Protein AF-A0A6P0IY67-F1 (afdb_monomer)

Radius of gyration: 16.71 Å; Cα contacts (8 Å, |Δi|>4): 31; chains: 1; bounding box: 34×24×44 Å

Secondary structure (DSSP, 8-state):
------HHHHHHHTTSPP-HHHHHHT-THHHHHHTT--------SS------SHHHHHHHHHHH--

Foldseek 3Di:
DDDDDDPVVVVVLVPQDDDPVCVVVVPSVVSCVVVPHDDDDDDDPDDDQDPPDPVSVVVVVVVVVD

Sequence (66 aa):
GRYAFEGDFLRKYAQLSPTLLEECEGLEQLRVLEHGFAIRVCITEKAVLEINTPEDLVQAQALIYH

Solvent-accessible surface area (backbone atoms only — not comparable to full-atom values): 4522 Å² total; per-residue (Å²): 138,92,84,87,72,57,74,70,55,50,60,53,55,76,68,56,71,87,38,71,66,17,69,74,71,71,37,74,70,44,34,47,47,76,74,72,47,87,82,90,85,81,92,71,96,69,85,76,92,70,73,86,48,76,67,38,47,57,57,54,51,60,69,71,81,107

Structure (mmCIF, N/CA/C/O backbone):
data_AF-A0A6P0IY67-F1
#
_entry.id   AF-A0A6P0IY67-F1
#
loop_
_atom_site.group_PDB
_atom_site.id
_atom_site.type_symbol
_atom_site.label_atom_id
_atom_site.label_alt_id
_atom_site.label_comp_id
_atom_site.label_asym_id
_atom_site.label_entity_id
_atom_site.label_seq_id
_atom_site.pdbx_PDB_ins_code
_atom_site.Cartn_x
_atom_site.Cartn_y
_atom_site.Cartn_z
_atom_site.occupancy
_atom_site.B_iso_or_equiv
_atom_site.auth_seq_id
_atom_site.auth_comp_id
_atom_site.auth_asym_id
_atom_site.auth_atom_id
_atom_site.pdbx_PDB_model_num
ATOM 1 N N . GLY A 1 1 ? 1.658 1.034 -7.587 1.00 78.38 1 GLY A N 1
ATOM 2 C CA . GLY A 1 1 ? 0.924 0.084 -6.711 1.00 78.38 1 GLY A CA 1
ATOM 3 C C . GLY A 1 1 ? -0.490 -0.137 -7.220 1.00 78.38 1 GLY A C 1
ATOM 4 O O . GLY A 1 1 ? -1.211 0.834 -7.401 1.00 78.38 1 GLY A O 1
ATOM 5 N N . ARG A 1 2 ? -0.877 -1.381 -7.530 1.00 86.25 2 ARG A N 1
ATOM 6 C CA . ARG A 1 2 ? -2.203 -1.698 -8.091 1.00 86.25 2 ARG A CA 1
ATOM 7 C C . ARG A 1 2 ? -3.207 -2.012 -6.991 1.00 86.25 2 ARG A C 1
ATOM 9 O O . ARG A 1 2 ? -2.918 -2.830 -6.125 1.00 86.25 2 ARG A O 1
ATOM 16 N N . TYR A 1 3 ? -4.396 -1.430 -7.101 1.00 92.75 3 TYR A N 1
ATOM 17 C CA . TYR A 1 3 ? -5.487 -1.630 -6.158 1.00 92.75 3 TYR A CA 1
ATOM 18 C C . TYR A 1 3 ? -6.804 -1.852 -6.894 1.00 92.75 3 TYR A C 1
ATOM 20 O O . TYR A 1 3 ? -7.011 -1.343 -7.996 1.00 92.75 3 TYR A O 1
ATOM 28 N N . ALA A 1 4 ? -7.693 -2.606 -6.261 1.00 94.69 4 ALA A N 1
ATOM 29 C CA . ALA A 1 4 ? -9.072 -2.767 -6.679 1.00 94.69 4 ALA A CA 1
ATOM 30 C C . ALA A 1 4 ? -9.963 -2.506 -5.466 1.00 94.69 4 ALA A C 1
ATOM 32 O O . ALA A 1 4 ? -9.688 -3.004 -4.375 1.00 94.69 4 ALA A O 1
ATOM 33 N N . PHE A 1 5 ? -11.020 -1.727 -5.670 1.00 95.94 5 PHE A N 1
ATOM 34 C CA . PHE A 1 5 ? -11.957 -1.346 -4.624 1.00 95.94 5 PHE A CA 1
ATOM 35 C C . PHE A 1 5 ? -13.380 -1.601 -5.097 1.00 95.94 5 PHE A C 1
ATOM 37 O O . PHE A 1 5 ? -13.710 -1.376 -6.262 1.00 95.94 5 PHE A O 1
ATOM 44 N N . GLU A 1 6 ? -14.239 -2.012 -4.173 1.00 96.38 6 GLU A N 1
ATOM 45 C CA . GLU A 1 6 ? -15.677 -1.915 -4.389 1.00 96.38 6 GLU A CA 1
ATOM 46 C C . GLU A 1 6 ? -16.086 -0.438 -4.441 1.00 96.38 6 GLU A C 1
ATOM 48 O O . GLU A 1 6 ? -15.553 0.393 -3.701 1.00 96.38 6 GLU A O 1
ATOM 53 N N . GLY A 1 7 ? -17.041 -0.090 -5.306 1.00 97.62 7 GLY A N 1
ATOM 54 C CA . GLY A 1 7 ? -17.420 1.310 -5.522 1.00 97.62 7 GLY A CA 1
ATOM 55 C C . GLY A 1 7 ? -17.955 2.003 -4.263 1.00 97.62 7 GLY A C 1
ATOM 56 O O . GLY A 1 7 ? -17.632 3.165 -4.017 1.00 97.62 7 GLY A O 1
ATOM 57 N N . ASP A 1 8 ? -18.739 1.293 -3.447 1.00 97.81 8 ASP A N 1
ATOM 58 C CA . ASP A 1 8 ? -19.230 1.807 -2.162 1.00 97.81 8 ASP A CA 1
ATOM 59 C C . ASP A 1 8 ? -18.098 1.992 -1.153 1.00 97.81 8 ASP A C 1
ATOM 61 O O . ASP A 1 8 ? -18.029 3.015 -0.468 1.00 97.81 8 ASP A O 1
ATOM 65 N N . PHE A 1 9 ? -17.171 1.033 -1.104 1.00 97.62 9 PHE A N 1
ATOM 66 C CA . PHE A 1 9 ? -16.010 1.126 -0.233 1.00 97.62 9 PHE A CA 1
ATOM 67 C C . PHE A 1 9 ? -15.116 2.307 -0.612 1.00 97.62 9 PHE A C 1
ATOM 69 O O . PHE A 1 9 ? -14.703 3.044 0.275 1.00 97.62 9 PHE A O 1
ATOM 76 N N . LEU A 1 10 ? -14.867 2.547 -1.903 1.00 97.50 10 LEU A N 1
ATOM 77 C CA . LEU A 1 10 ? -14.040 3.670 -2.351 1.00 97.50 10 LEU A CA 1
ATOM 78 C C . LEU A 1 10 ? -14.615 5.023 -1.897 1.00 97.50 10 LEU A C 1
ATOM 80 O O . LEU A 1 10 ? -13.874 5.886 -1.432 1.00 97.50 10 LEU A O 1
ATOM 84 N N . ARG A 1 11 ? -15.944 5.193 -1.965 1.00 97.81 11 ARG A N 1
ATOM 85 C CA . ARG A 1 11 ? -16.621 6.397 -1.450 1.00 97.81 11 ARG A CA 1
ATOM 86 C C . ARG A 1 11 ? -16.453 6.553 0.058 1.00 97.81 11 ARG A C 1
ATOM 88 O O . ARG A 1 11 ? -16.203 7.659 0.524 1.00 97.81 11 ARG A O 1
ATOM 95 N N . LYS A 1 12 ? -16.580 5.457 0.812 1.00 97.75 12 LYS A N 1
ATOM 96 C CA . LYS A 1 12 ? -16.361 5.452 2.263 1.00 97.75 12 LYS A CA 1
ATOM 97 C C . LYS A 1 12 ? -14.906 5.766 2.610 1.00 97.75 12 LYS A C 1
ATOM 99 O O . LYS A 1 12 ? -14.660 6.584 3.486 1.00 97.75 12 LYS A O 1
ATOM 104 N N . TY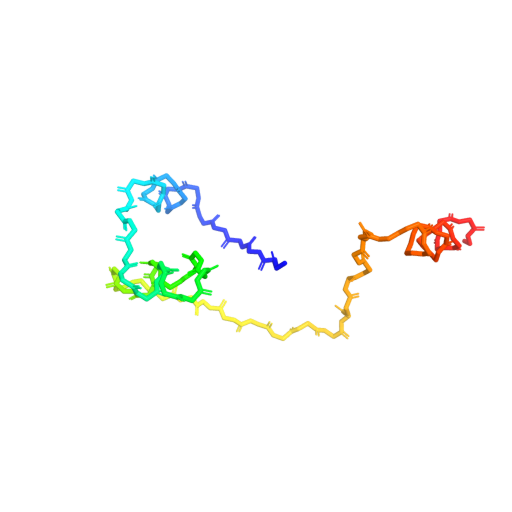R A 1 13 ? -13.960 5.145 1.912 1.00 97.50 13 TYR A N 1
ATOM 105 C CA . TYR A 1 13 ? -12.527 5.331 2.111 1.00 97.50 13 TYR A CA 1
ATOM 106 C C . TYR A 1 13 ? -12.119 6.798 1.944 1.00 97.50 13 TYR A C 1
ATOM 108 O O . TYR A 1 13 ? -11.439 7.340 2.811 1.00 97.50 13 TYR A O 1
ATOM 116 N N . ALA A 1 14 ? -12.630 7.469 0.908 1.00 96.19 14 ALA A N 1
ATOM 117 C CA . ALA A 1 14 ? -12.379 8.890 0.665 1.00 96.19 14 ALA A CA 1
ATOM 118 C C . ALA A 1 14 ? -12.856 9.821 1.801 1.00 96.19 14 ALA A C 1
ATOM 120 O O . ALA A 1 14 ? -12.413 10.964 1.879 1.00 96.19 14 ALA A O 1
ATOM 121 N N . GLN A 1 15 ? -13.758 9.353 2.670 1.00 97.94 15 GLN A N 1
ATOM 122 C CA . GLN A 1 15 ? -14.273 10.105 3.819 1.00 97.94 15 GLN A CA 1
ATOM 123 C C . GLN A 1 15 ? -13.544 9.781 5.130 1.00 97.94 15 GLN A C 1
ATOM 125 O O . GLN A 1 15 ? -13.785 10.452 6.132 1.00 97.94 15 GLN A O 1
ATOM 130 N N . LEU A 1 16 ? -12.683 8.758 5.155 1.00 98.00 16 LEU A N 1
ATOM 131 C CA . LEU A 1 16 ? -11.908 8.422 6.346 1.00 98.00 16 LEU A CA 1
ATOM 132 C C . LEU A 1 16 ? -10.840 9.489 6.584 1.00 98.00 16 LEU A C 1
ATOM 134 O O . LEU A 1 16 ? -10.130 9.888 5.655 1.00 98.00 16 LEU A O 1
ATOM 138 N N . SER A 1 17 ? -10.708 9.916 7.837 1.00 98.00 17 SER A N 1
ATOM 139 C CA . SER A 1 17 ? -9.635 10.814 8.254 1.00 98.00 17 SER A CA 1
ATOM 140 C C . SER A 1 17 ? -8.273 10.129 8.100 1.00 98.00 17 SER A C 1
ATOM 142 O O . SER A 1 17 ? -8.195 8.915 8.286 1.00 98.00 17 SER A O 1
ATOM 144 N N . PRO A 1 18 ? -7.202 10.871 7.778 1.00 97.50 18 PRO A N 1
ATOM 145 C CA . PRO A 1 18 ? -5.851 10.336 7.852 1.00 97.50 18 PRO A CA 1
ATOM 146 C C . PRO A 1 18 ? -5.525 9.820 9.254 1.00 97.50 18 PRO A C 1
ATOM 148 O O . PRO A 1 18 ? -6.084 10.29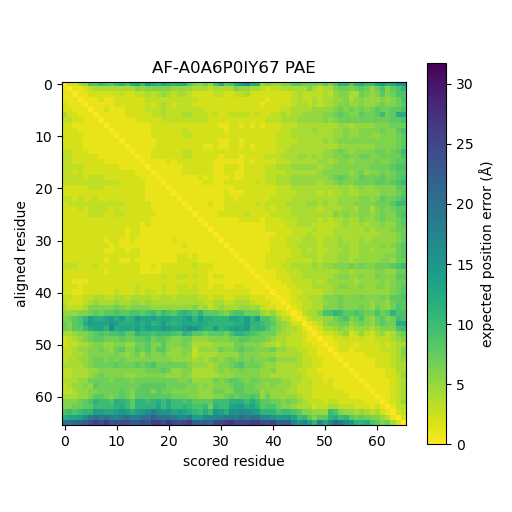4 10.248 1.00 97.50 18 PRO A O 1
ATOM 151 N N . THR A 1 19 ? -4.633 8.840 9.329 1.00 97.88 19 THR A N 1
ATOM 152 C CA . THR A 1 19 ? -4.171 8.252 10.591 1.00 97.88 19 THR A CA 1
ATOM 153 C C . THR A 1 19 ? -2.692 8.531 10.829 1.00 97.88 19 THR A C 1
ATOM 155 O O . THR A 1 19 ? -1.952 8.877 9.911 1.00 97.88 19 THR A O 1
ATOM 158 N N . LEU A 1 20 ? -2.241 8.363 12.076 1.00 97.75 20 LEU A N 1
ATOM 159 C CA . LEU A 1 20 ? -0.855 8.656 12.441 1.00 97.75 20 LEU A CA 1
ATOM 160 C C . LEU A 1 20 ? 0.149 7.803 11.654 1.00 97.75 20 LEU A C 1
ATOM 162 O O . LEU A 1 20 ? 1.166 8.339 11.228 1.00 97.75 20 LEU A O 1
ATOM 166 N N . LEU A 1 21 ? -0.111 6.507 11.423 1.00 98.00 21 LEU A N 1
ATOM 167 C CA . LEU A 1 21 ? 0.847 5.685 10.672 1.00 98.00 21 LEU A CA 1
ATOM 168 C C . LEU A 1 21 ? 0.870 6.047 9.189 1.00 98.00 21 LEU A C 1
ATOM 170 O O . LEU A 1 21 ? 1.940 6.032 8.587 1.00 9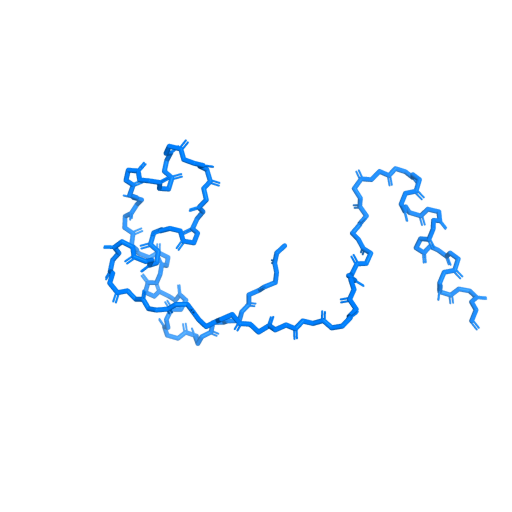8.00 21 LEU A O 1
ATOM 174 N N . GLU A 1 22 ? -0.274 6.408 8.605 1.00 98.06 22 GLU A N 1
ATOM 175 C CA . GLU A 1 22 ? -0.308 6.942 7.243 1.00 98.06 22 GLU A CA 1
ATOM 176 C C . GLU A 1 22 ? 0.581 8.183 7.115 1.00 98.06 22 GLU A C 1
ATOM 178 O O . GLU A 1 22 ? 1.387 8.252 6.190 1.00 98.06 22 GLU A O 1
ATOM 183 N N . GLU A 1 23 ? 0.460 9.141 8.037 1.00 97.88 23 GLU A N 1
ATOM 184 C CA . GLU A 1 23 ? 1.249 10.376 8.008 1.00 97.88 23 GLU A CA 1
ATOM 185 C C . GLU A 1 23 ? 2.740 10.116 8.254 1.00 97.88 23 GLU A C 1
ATOM 187 O O . GLU A 1 23 ? 3.588 10.708 7.586 1.00 97.88 23 GLU A O 1
ATOM 192 N N . CYS A 1 24 ? 3.073 9.219 9.187 1.00 98.19 24 CYS A N 1
ATOM 193 C CA . CYS A 1 24 ? 4.459 8.883 9.507 1.00 98.19 24 CYS A CA 1
ATOM 194 C C . CYS A 1 24 ? 5.179 8.143 8.368 1.00 98.19 24 CYS A C 1
ATOM 196 O O . CYS A 1 24 ? 6.357 8.405 8.135 1.00 98.19 24 CYS A O 1
ATOM 198 N N . GLU A 1 25 ? 4.500 7.223 7.680 1.00 97.69 25 GLU A N 1
ATOM 199 C CA . GLU A 1 25 ? 5.096 6.365 6.640 1.00 97.69 25 GLU A CA 1
ATOM 200 C C . GLU A 1 25 ? 4.859 6.901 5.216 1.00 97.69 25 GLU A C 1
ATOM 202 O O . GLU A 1 25 ? 5.494 6.451 4.263 1.00 97.69 25 GLU A O 1
ATOM 207 N N . GLY A 1 26 ? 3.922 7.838 5.041 1.00 96.94 26 GLY A N 1
ATOM 208 C CA . GLY A 1 26 ? 3.473 8.303 3.726 1.00 96.94 26 GLY A CA 1
ATOM 209 C C . GLY A 1 26 ? 2.712 7.232 2.933 1.00 96.94 26 GLY A C 1
ATOM 210 O O . GLY A 1 26 ? 2.766 7.220 1.703 1.00 96.94 26 GLY A O 1
ATOM 211 N N . LEU A 1 27 ? 2.038 6.302 3.622 1.00 97.69 27 LEU A N 1
ATOM 212 C CA . LEU A 1 27 ? 1.382 5.132 3.025 1.00 97.69 27 LEU A CA 1
ATOM 213 C C . LEU A 1 27 ? -0.139 5.159 3.228 1.00 97.69 27 LEU A C 1
ATOM 215 O O . LEU A 1 27 ? -0.654 4.735 4.263 1.00 97.69 27 LEU A O 1
ATOM 219 N N . GLU A 1 28 ? -0.872 5.570 2.192 1.00 96.75 28 GLU A N 1
ATOM 220 C CA . GLU A 1 28 ? -2.338 5.724 2.208 1.00 96.75 28 GLU A CA 1
ATOM 221 C C . GLU A 1 28 ? -3.104 4.448 2.606 1.00 96.75 28 GLU A C 1
ATOM 223 O O . GLU A 1 28 ? -4.176 4.514 3.217 1.00 96.75 28 GLU A O 1
ATOM 228 N N . GLN A 1 29 ? -2.568 3.262 2.291 1.00 97.00 29 GLN A N 1
ATOM 229 C CA . GLN A 1 29 ? -3.208 1.990 2.630 1.00 97.00 29 GLN A CA 1
ATOM 230 C C . GLN A 1 29 ? -3.234 1.704 4.140 1.00 97.00 29 GLN A C 1
ATOM 232 O O . GLN A 1 29 ? -4.031 0.881 4.589 1.00 97.00 29 GLN A O 1
ATOM 237 N N . LEU A 1 30 ? -2.403 2.379 4.942 1.00 98.00 30 LEU A N 1
ATOM 238 C CA . LEU A 1 30 ? -2.425 2.230 6.400 1.00 98.00 30 LEU A CA 1
ATOM 239 C C . LEU A 1 30 ? -3.716 2.793 6.997 1.00 98.00 30 LEU A C 1
ATOM 241 O O . LEU A 1 30 ? -4.270 2.181 7.909 1.00 98.00 30 LEU A O 1
ATOM 245 N N . ARG A 1 31 ? -4.285 3.848 6.396 1.00 98.25 31 ARG A N 1
ATOM 246 C CA . ARG A 1 31 ? -5.595 4.394 6.783 1.00 98.25 31 ARG A CA 1
ATOM 247 C C . ARG A 1 31 ? -6.687 3.331 6.767 1.00 98.25 31 ARG A C 1
ATOM 249 O O . ARG A 1 31 ? -7.537 3.296 7.655 1.00 98.25 31 ARG A O 1
ATOM 256 N N . VAL A 1 32 ? -6.666 2.464 5.752 1.00 97.62 32 VAL A N 1
ATOM 257 C CA . VAL A 1 32 ? -7.623 1.362 5.592 1.00 97.62 32 VAL A CA 1
ATOM 258 C C . VAL A 1 32 ? -7.489 0.374 6.753 1.00 97.62 32 VAL A C 1
ATOM 260 O O . VAL A 1 32 ? -8.495 0.002 7.357 1.00 97.62 32 VAL A O 1
ATOM 263 N N . LEU A 1 33 ? -6.257 -0.007 7.096 1.00 97.81 33 LEU A N 1
ATOM 264 C CA . LEU A 1 33 ? -5.975 -0.961 8.170 1.00 97.81 33 LEU A CA 1
ATOM 265 C C . LEU A 1 33 ? -6.314 -0.389 9.555 1.00 97.81 33 LEU A C 1
ATOM 267 O O . LEU A 1 33 ? -6.960 -1.063 10.354 1.00 97.81 33 LEU A O 1
ATOM 271 N N . GLU A 1 34 ? -5.939 0.861 9.832 1.00 98.00 34 GLU A N 1
ATOM 272 C CA . GLU A 1 34 ? -6.161 1.501 11.136 1.00 98.00 34 GLU A CA 1
ATOM 273 C C . GLU A 1 34 ? -7.640 1.808 11.413 1.00 98.00 34 GLU A C 1
ATOM 275 O O . GLU A 1 34 ? -8.066 1.789 12.566 1.00 98.00 34 GLU A O 1
ATOM 280 N N . HIS A 1 35 ? -8.458 1.987 10.371 1.00 98.12 35 HIS A N 1
ATOM 281 C CA . HIS A 1 35 ? -9.919 2.064 10.504 1.00 98.12 35 HIS A CA 1
ATOM 282 C C . HIS A 1 35 ? -10.606 0.686 10.580 1.00 98.12 35 HIS A C 1
ATOM 284 O O . HIS A 1 35 ? -11.837 0.606 10.545 1.00 98.12 35 HIS A O 1
ATOM 290 N N . GLY A 1 36 ? -9.836 -0.400 10.699 1.00 97.56 36 GLY A N 1
ATOM 291 C CA . GLY A 1 36 ? -10.343 -1.751 10.942 1.00 97.56 36 GLY A CA 1
ATOM 292 C C . GLY A 1 36 ? -10.805 -2.505 9.694 1.00 97.56 36 GLY A C 1
ATOM 293 O O . GLY A 1 36 ? -11.504 -3.512 9.819 1.00 97.56 36 GLY A O 1
ATOM 294 N N . PHE A 1 37 ? -10.443 -2.049 8.493 1.00 97.81 37 PHE A N 1
ATOM 295 C CA . PHE 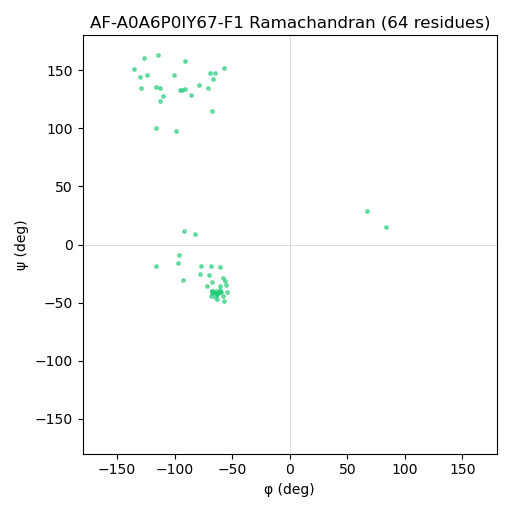A 1 37 ? -10.713 -2.782 7.256 1.00 97.81 37 PHE A CA 1
ATOM 296 C C . PHE A 1 37 ? -9.554 -3.716 6.902 1.00 97.81 37 PHE A C 1
ATOM 298 O O . PHE A 1 37 ? -8.413 -3.522 7.313 1.00 97.81 37 PHE A O 1
ATOM 305 N N . ALA A 1 38 ? -9.845 -4.737 6.098 1.00 97.19 38 ALA A N 1
ATOM 306 C CA . ALA A 1 38 ? -8.847 -5.685 5.624 1.00 97.19 38 ALA A CA 1
ATOM 307 C C . ALA A 1 38 ? -8.418 -5.367 4.188 1.00 97.19 38 ALA A C 1
ATOM 309 O O . ALA A 1 38 ? -9.236 -4.979 3.354 1.00 97.19 38 ALA A O 1
ATOM 310 N N . ILE A 1 39 ? -7.144 -5.612 3.884 1.00 97.31 39 ILE A N 1
ATOM 311 C CA . ILE A 1 39 ? -6.608 -5.566 2.523 1.00 97.31 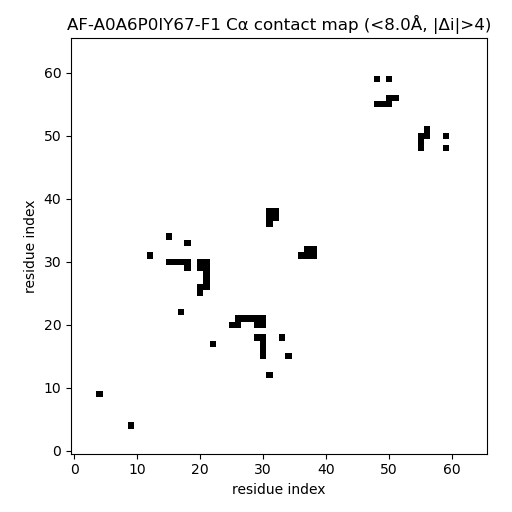39 ILE A CA 1
ATOM 312 C C . ILE A 1 39 ? -6.224 -6.983 2.123 1.00 97.31 39 ILE A C 1
ATOM 314 O O . ILE A 1 39 ? -5.413 -7.633 2.784 1.00 97.31 39 ILE A O 1
ATOM 318 N N . ARG A 1 40 ? -6.792 -7.467 1.018 1.00 97.06 40 ARG A N 1
ATOM 319 C CA . ARG A 1 40 ? -6.358 -8.724 0.411 1.00 97.06 40 ARG A CA 1
ATOM 320 C C . ARG A 1 40 ? -5.182 -8.458 -0.522 1.00 97.06 40 ARG A C 1
ATOM 322 O O . ARG A 1 40 ? -5.284 -7.622 -1.414 1.00 97.06 40 ARG A O 1
ATOM 329 N N . VAL A 1 41 ? -4.104 -9.217 -0.350 1.00 95.88 41 VAL A N 1
ATOM 330 C CA . VAL A 1 41 ? -2.912 -9.153 -1.204 1.00 95.88 41 VAL A CA 1
ATOM 331 C C . VAL A 1 41 ? -2.787 -10.454 -1.992 1.00 95.88 41 VAL A C 1
ATOM 333 O O . VAL A 1 41 ? -2.945 -11.540 -1.435 1.00 95.88 41 VAL A O 1
ATOM 336 N N . CYS A 1 42 ? -2.511 -10.340 -3.290 1.00 92.44 42 CYS A N 1
ATOM 337 C CA . CYS A 1 42 ? -2.316 -11.467 -4.199 1.00 92.44 42 CYS A CA 1
ATOM 338 C C . CYS A 1 42 ? -0.954 -11.350 -4.890 1.00 92.44 42 CYS A C 1
ATOM 340 O O . CYS A 1 42 ? -0.502 -10.246 -5.193 1.00 92.44 42 CYS A O 1
ATOM 342 N N . ILE A 1 43 ? -0.319 -12.490 -5.166 1.00 92.56 43 ILE A N 1
ATOM 343 C CA . ILE A 1 43 ? 0.954 -12.544 -5.893 1.00 92.56 43 ILE A CA 1
ATOM 344 C C . ILE A 1 43 ? 0.679 -12.383 -7.393 1.00 92.56 43 ILE A C 1
ATOM 346 O O . ILE A 1 43 ? -0.259 -12.976 -7.923 1.00 92.56 43 ILE A O 1
ATOM 350 N N . THR A 1 44 ? 1.507 -11.590 -8.074 1.00 88.56 44 THR A N 1
ATOM 351 C CA . THR A 1 44 ? 1.530 -11.473 -9.538 1.00 88.56 44 THR A CA 1
ATOM 352 C C . THR A 1 44 ? 2.869 -11.975 -10.059 1.00 88.56 44 THR A C 1
ATOM 354 O O . THR A 1 44 ? 3.913 -11.645 -9.502 1.00 88.56 44 THR A O 1
ATOM 357 N N . GLU A 1 45 ? 2.848 -12.768 -11.127 1.00 88.12 45 GLU A N 1
ATOM 358 C CA . GLU A 1 45 ? 4.067 -13.325 -11.732 1.00 88.12 45 GLU A CA 1
ATOM 359 C C . GLU A 1 45 ? 4.818 -12.304 -12.592 1.00 88.12 45 GLU A C 1
ATOM 361 O O . GLU A 1 45 ? 6.025 -12.418 -12.791 1.00 88.12 45 GLU A O 1
ATOM 366 N N . LYS A 1 46 ? 4.107 -11.300 -13.116 1.00 82.88 46 LYS A N 1
ATOM 367 C CA . LYS A 1 46 ? 4.683 -10.271 -13.983 1.00 82.88 46 LYS A CA 1
ATOM 368 C C . LYS A 1 46 ? 4.724 -8.928 -13.276 1.00 82.88 46 LYS A C 1
ATOM 370 O O . LYS A 1 46 ? 3.696 -8.433 -12.805 1.00 82.88 46 LYS A O 1
ATOM 375 N N . ALA A 1 47 ? 5.913 -8.335 -13.273 1.00 78.56 47 ALA A N 1
ATOM 376 C CA . ALA A 1 47 ? 6.091 -6.924 -12.990 1.00 78.56 47 ALA A CA 1
ATOM 377 C C . ALA A 1 47 ? 5.513 -6.090 -14.141 1.00 78.56 47 ALA A C 1
ATOM 379 O O . ALA A 1 47 ? 5.511 -6.502 -15.302 1.00 78.56 47 ALA A O 1
ATOM 380 N N . VAL A 1 48 ? 4.999 -4.918 -13.798 1.00 79.69 48 VAL A N 1
ATOM 381 C CA . VAL A 1 48 ? 4.533 -3.929 -14.768 1.00 79.69 48 VAL A CA 1
ATOM 382 C C . VAL A 1 48 ? 5.690 -2.985 -15.018 1.00 79.69 48 VAL A C 1
ATOM 384 O O . VAL A 1 48 ? 6.299 -2.527 -14.056 1.00 79.69 48 VAL A O 1
ATOM 387 N N . LEU A 1 49 ? 5.983 -2.695 -16.283 1.00 85.69 49 LEU A N 1
ATOM 388 C CA . LEU A 1 49 ? 6.899 -1.613 -16.606 1.00 85.69 49 LEU A CA 1
ATOM 389 C C . LEU A 1 49 ? 6.232 -0.289 -16.216 1.00 85.69 49 LEU A C 1
ATOM 391 O O . LEU A 1 49 ? 5.191 0.070 -16.768 1.00 85.69 49 LEU A O 1
ATOM 395 N N . GLU A 1 50 ? 6.807 0.403 -15.240 1.00 90.38 50 GLU A N 1
ATOM 396 C CA . GLU A 1 50 ? 6.417 1.761 -14.872 1.00 90.38 50 GLU A CA 1
ATOM 397 C C . GLU A 1 50 ? 7.341 2.740 -15.603 1.00 90.38 50 GLU A C 1
ATOM 399 O O . GLU A 1 50 ? 8.551 2.536 -15.636 1.00 90.38 50 GLU A O 1
ATOM 404 N N . ILE A 1 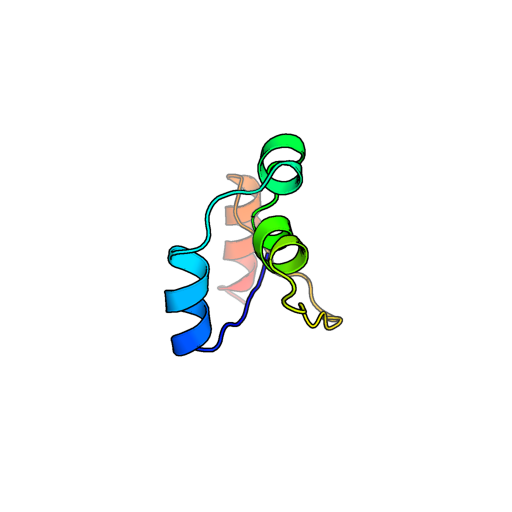51 ? 6.773 3.776 -16.222 1.00 93.12 51 ILE A N 1
ATOM 405 C CA . ILE A 1 51 ? 7.539 4.781 -16.967 1.00 93.12 51 ILE A CA 1
ATOM 406 C C . ILE A 1 51 ? 7.728 5.996 -16.068 1.00 93.12 51 ILE A C 1
ATOM 408 O O . ILE A 1 51 ? 6.829 6.829 -15.964 1.00 93.12 51 ILE A O 1
ATOM 412 N N . ASN A 1 52 ? 8.884 6.086 -15.415 1.00 94.44 52 ASN A N 1
ATOM 413 C CA . ASN A 1 52 ? 9.211 7.173 -14.490 1.00 94.44 52 ASN A CA 1
ATOM 414 C C . ASN A 1 52 ? 10.398 8.018 -14.980 1.00 94.44 52 ASN A C 1
ATOM 416 O O . ASN A 1 52 ? 10.578 9.153 -14.540 1.00 94.44 52 ASN A O 1
ATOM 420 N N . THR A 1 53 ? 11.190 7.482 -15.908 1.00 95.38 53 THR A N 1
ATOM 421 C CA . THR A 1 53 ? 12.372 8.110 -16.504 1.00 95.38 53 THR A CA 1
ATOM 422 C C . THR A 1 53 ? 12.297 8.106 -18.038 1.00 95.38 53 THR A C 1
ATOM 424 O O . THR A 1 53 ? 11.543 7.321 -18.626 1.00 95.38 53 THR A O 1
ATOM 427 N N . PRO A 1 54 ? 13.070 8.968 -18.726 1.00 95.31 54 PRO A N 1
ATOM 428 C CA . PRO A 1 54 ? 13.204 8.908 -20.182 1.00 95.31 54 PRO A CA 1
ATOM 429 C C . PRO A 1 54 ? 13.661 7.533 -20.693 1.00 95.31 54 PRO A C 1
ATOM 431 O O . PRO A 1 54 ? 13.223 7.091 -21.753 1.00 95.31 54 PRO A O 1
ATOM 434 N N . GLU A 1 55 ? 14.508 6.836 -19.940 1.00 94.44 55 GLU A N 1
ATOM 435 C CA . GLU A 1 55 ? 15.010 5.506 -20.277 1.00 94.44 55 GLU A CA 1
ATOM 436 C C . GLU A 1 55 ? 13.897 4.448 -20.234 1.00 94.44 55 GLU A C 1
ATOM 438 O O . GLU A 1 55 ? 13.812 3.612 -21.139 1.00 94.44 55 GLU A O 1
ATOM 443 N N . ASP A 1 56 ? 12.995 4.525 -19.248 1.00 93.81 56 ASP A N 1
ATOM 444 C CA .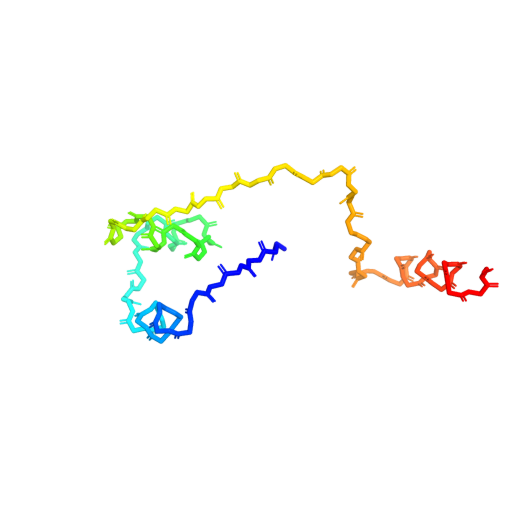 ASP A 1 56 ? 11.834 3.629 -19.157 1.00 93.81 56 ASP A CA 1
ATOM 445 C C . ASP A 1 56 ? 10.922 3.768 -20.384 1.00 93.81 56 ASP A C 1
ATOM 447 O O . ASP A 1 56 ? 10.365 2.782 -20.869 1.00 93.81 56 ASP A O 1
ATOM 451 N N . LEU A 1 57 ? 10.791 4.986 -20.928 1.00 93.50 57 LEU A N 1
ATOM 452 C CA . LEU A 1 57 ? 9.995 5.237 -22.130 1.00 93.50 57 LEU A CA 1
ATOM 453 C C . LEU A 1 57 ? 10.587 4.528 -23.353 1.00 93.50 57 LEU A C 1
ATOM 455 O O . LEU A 1 57 ? 9.841 3.938 -24.134 1.00 93.50 57 LEU A O 1
ATOM 459 N N . VAL A 1 58 ? 11.913 4.549 -23.511 1.00 93.12 58 VAL A N 1
ATOM 460 C CA . VAL A 1 58 ? 12.596 3.847 -24.611 1.00 93.12 58 VAL A CA 1
ATOM 461 C C . VAL A 1 58 ? 12.377 2.337 -24.497 1.00 93.12 58 VAL A C 1
ATOM 463 O O . VAL A 1 58 ? 12.057 1.682 -25.491 1.00 93.12 58 VAL A O 1
ATOM 466 N N . GLN A 1 59 ? 12.478 1.781 -23.285 1.00 90.12 59 GLN A N 1
ATOM 467 C CA . GLN A 1 59 ? 12.189 0.363 -23.045 1.00 90.12 59 GLN A CA 1
ATOM 468 C C . GLN A 1 59 ? 10.722 0.018 -23.333 1.00 90.12 59 GLN A C 1
ATOM 470 O O . GLN A 1 59 ? 10.442 -0.998 -23.969 1.00 90.12 59 GLN A O 1
ATOM 475 N N . ALA A 1 60 ? 9.784 0.875 -22.922 1.00 91.44 60 ALA A N 1
ATOM 476 C CA . ALA A 1 60 ? 8.358 0.681 -23.169 1.00 91.44 60 ALA A CA 1
ATOM 477 C C . ALA A 1 60 ? 8.017 0.714 -24.663 1.00 91.44 60 ALA A C 1
ATOM 479 O O . ALA A 1 60 ? 7.222 -0.097 -25.134 1.00 91.44 60 ALA A O 1
ATOM 480 N N . GLN A 1 61 ? 8.636 1.621 -25.422 1.00 91.81 61 GLN A N 1
ATOM 481 C CA . GLN A 1 61 ? 8.445 1.724 -26.868 1.00 91.81 61 GLN A CA 1
ATOM 482 C C . GLN A 1 61 ? 8.876 0.446 -27.589 1.00 91.81 61 GLN A C 1
ATOM 484 O O . GLN A 1 61 ? 8.154 -0.019 -28.470 1.00 91.81 61 GLN A O 1
ATOM 489 N N . ALA A 1 62 ? 9.990 -0.170 -27.184 1.00 89.12 62 ALA A N 1
ATOM 490 C CA . ALA A 1 62 ? 10.441 -1.432 -27.768 1.00 89.12 62 ALA A CA 1
ATOM 491 C C . ALA A 1 62 ? 9.395 -2.559 -27.637 1.00 89.12 62 ALA A C 1
ATOM 493 O O . ALA A 1 62 ? 9.320 -3.416 -28.508 1.00 89.12 62 ALA A O 1
ATOM 494 N N . LEU A 1 63 ? 8.546 -2.536 -26.602 1.00 86.44 63 LEU A N 1
ATOM 495 C CA . LEU A 1 63 ? 7.491 -3.535 -26.391 1.00 86.44 63 LEU A CA 1
ATOM 496 C C . LEU A 1 63 ? 6.260 -3.354 -27.300 1.00 86.44 63 LEU A C 1
ATOM 498 O O . LEU A 1 63 ? 5.475 -4.288 -27.418 1.00 86.44 63 LEU A O 1
ATOM 502 N N . ILE A 1 64 ? 6.058 -2.171 -27.897 1.00 83.12 64 ILE A N 1
ATOM 503 C CA . ILE A 1 64 ? 4.886 -1.851 -28.741 1.00 83.12 64 ILE A CA 1
ATOM 504 C C . ILE A 1 64 ? 5.160 -2.129 -30.226 1.00 83.12 64 ILE A C 1
ATOM 506 O O . ILE A 1 64 ? 4.238 -2.438 -30.975 1.00 83.12 64 ILE A O 1
ATOM 510 N N . TYR A 1 65 ? 6.415 -1.994 -30.662 1.00 72.62 65 TYR A N 1
ATOM 511 C CA . TYR A 1 65 ? 6.818 -2.174 -32.065 1.00 72.62 65 TYR A CA 1
ATOM 512 C C . TYR A 1 65 ? 7.271 -3.608 -32.406 1.00 72.62 65 TYR A C 1
ATOM 514 O O . TYR A 1 65 ? 7.814 -3.835 -33.489 1.00 72.62 65 TYR A O 1
ATOM 522 N N . HIS A 1 66 ? 7.037 -4.559 -31.498 1.00 52.50 66 HIS A N 1
ATOM 523 C CA . HIS A 1 66 ? 7.161 -6.005 -31.705 1.00 52.50 66 HIS A CA 1
ATOM 524 C C . HIS A 1 66 ? 5.780 -6.651 -31.830 1.00 52.50 66 HIS A C 1
ATOM 526 O O . HIS A 1 66 ? 5.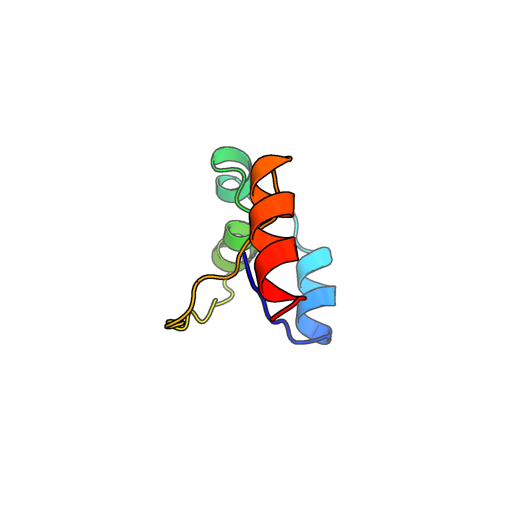685 -7.641 -32.589 1.00 52.50 66 HIS A O 1
#

Nearest PDB structures (foldseek):
  1vic-assembly3_B  TM=9.107E-01  e=7.154E-03  Haemophilus influenzae
  3oam-assembly2_D  TM=8.990E-01  e=8.245E-03  Vibrio cholerae O1 biovar El Tor str. N16961
  2y6p-assembly2_C-2  TM=8.163E-01  e=1.020E-02  Aquifex aeolicus
  1vic-assembly1_A  TM=9.104E-01  e=1.801E-02  Haemophilus influenzae
  3tqd-assembly1_A-2  TM=6.923E-01  e=4.532E-0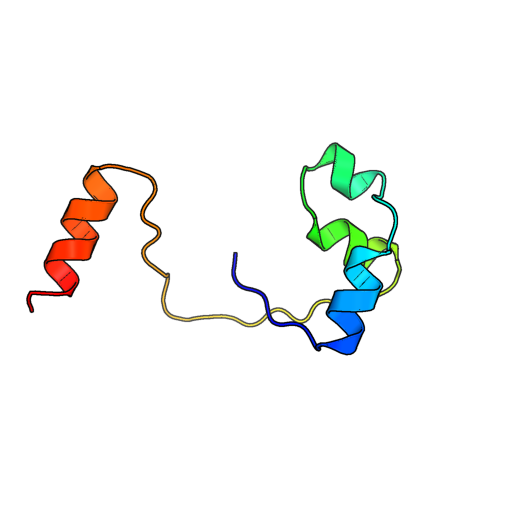2  Coxiella burnetii

pLDDT: mean 93.17, std 7.65, range [52.5, 98.25]

Mean predicted aligned error: 4.49 Å